Protein AF-A0A7C4UCP0-F1 (afdb_monomer_lite)

Structure (mmCIF, N/CA/C/O backbone):
data_AF-A0A7C4UCP0-F1
#
_entry.id   AF-A0A7C4UCP0-F1
#
loop_
_atom_site.group_PDB
_atom_site.id
_atom_site.type_symbol
_atom_site.label_atom_id
_atom_site.label_alt_id
_atom_site.label_comp_id
_atom_site.label_asym_id
_atom_site.label_entity_id
_atom_site.label_seq_id
_atom_site.pdbx_PDB_ins_code
_atom_site.Cartn_x
_atom_site.Cartn_y
_atom_site.Cartn_z
_atom_site.occupancy
_atom_site.B_iso_or_equiv
_atom_site.auth_seq_id
_atom_site.auth_comp_id
_atom_site.auth_asym_id
_atom_site.auth_atom_id
_atom_site.pdbx_PDB_model_num
ATOM 1 N N . MET A 1 1 ? 14.252 19.695 -31.702 1.00 53.78 1 MET A N 1
ATOM 2 C CA . MET A 1 1 ? 15.300 18.915 -31.004 1.00 53.78 1 MET A CA 1
ATOM 3 C C . MET A 1 1 ? 14.775 17.703 -30.225 1.00 53.78 1 MET A C 1
ATOM 5 O O . MET A 1 1 ? 15.557 16.792 -30.035 1.00 53.78 1 MET A O 1
ATOM 9 N N . ALA A 1 2 ? 13.492 17.611 -29.837 1.00 56.41 2 ALA A N 1
ATOM 10 C CA . ALA A 1 2 ? 12.963 16.417 -29.149 1.00 56.41 2 ALA A CA 1
ATOM 11 C C . ALA A 1 2 ? 12.898 15.141 -30.020 1.00 56.41 2 ALA A C 1
ATOM 13 O O . ALA A 1 2 ? 13.00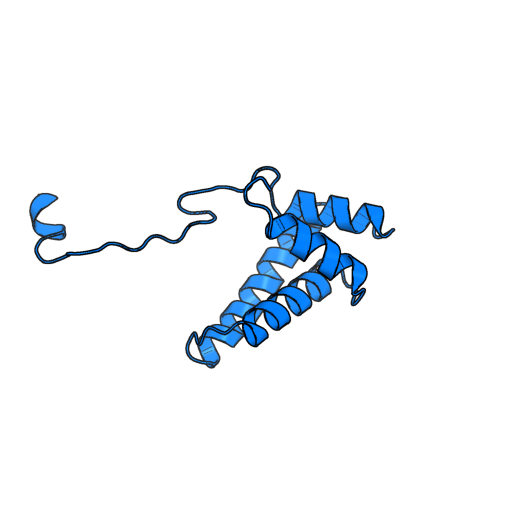2 14.041 -29.493 1.00 56.41 2 ALA A O 1
ATOM 14 N N . ALA A 1 3 ? 12.769 15.283 -31.345 1.00 55.28 3 ALA A N 1
ATOM 15 C CA . ALA A 1 3 ? 12.597 14.150 -32.259 1.00 55.28 3 ALA A CA 1
ATOM 16 C C . ALA A 1 3 ? 13.774 13.151 -32.255 1.00 55.28 3 ALA A C 1
ATOM 18 O O . ALA A 1 3 ? 13.539 11.966 -32.413 1.00 55.28 3 ALA A O 1
ATOM 19 N N . GLN A 1 4 ? 15.008 13.602 -32.001 1.00 63.50 4 GLN A N 1
ATOM 20 C CA . GLN A 1 4 ? 16.194 12.730 -31.972 1.00 63.50 4 GLN A CA 1
ATOM 21 C C . GLN A 1 4 ? 16.321 11.888 -30.692 1.00 63.50 4 GLN A C 1
ATOM 23 O O . GLN A 1 4 ? 17.105 10.948 -30.664 1.00 63.50 4 GLN A O 1
ATOM 28 N N . LEU A 1 5 ? 15.594 12.217 -29.616 1.00 73.44 5 LEU A N 1
ATOM 29 C CA . LEU A 1 5 ? 15.771 11.556 -28.315 1.00 73.44 5 LEU A CA 1
ATOM 30 C C . LEU A 1 5 ? 15.082 10.184 -28.235 1.00 73.44 5 LEU A C 1
ATOM 32 O O . LEU A 1 5 ? 15.386 9.395 -27.347 1.00 73.44 5 LEU A O 1
ATOM 36 N N . LEU A 1 6 ? 14.132 9.929 -29.136 1.00 82.62 6 LEU A N 1
ATOM 37 C CA . LEU A 1 6 ? 13.312 8.717 -29.159 1.00 82.62 6 LEU A CA 1
ATOM 38 C C . LEU A 1 6 ? 13.665 7.791 -30.334 1.00 82.62 6 LEU A C 1
ATOM 40 O O . LEU A 1 6 ? 13.055 6.732 -30.473 1.00 82.62 6 LEU A O 1
ATOM 44 N N . ASP A 1 7 ? 14.647 8.166 -31.162 1.00 89.81 7 ASP A N 1
ATOM 45 C CA . ASP A 1 7 ? 15.098 7.343 -32.283 1.00 89.81 7 ASP A CA 1
ATOM 46 C C . ASP A 1 7 ? 15.583 5.975 -31.770 1.00 89.81 7 ASP A C 1
ATOM 48 O O . ASP A 1 7 ? 16.467 5.878 -30.920 1.00 89.81 7 ASP A O 1
ATOM 52 N N . GLY A 1 8 ? 14.980 4.900 -32.282 1.00 90.50 8 GLY A N 1
ATOM 53 C CA . GLY A 1 8 ? 15.296 3.520 -31.896 1.00 90.50 8 GLY A CA 1
ATOM 54 C C . GLY A 1 8 ? 14.562 2.991 -30.656 1.00 90.50 8 GLY A C 1
ATOM 55 O O . GLY A 1 8 ? 14.652 1.795 -30.378 1.00 90.50 8 GLY A O 1
ATOM 56 N N . ILE A 1 9 ? 13.792 3.820 -29.941 1.00 92.31 9 ILE A N 1
ATOM 57 C CA . ILE A 1 9 ? 12.911 3.352 -28.862 1.00 92.31 9 ILE A CA 1
ATOM 58 C C . ILE A 1 9 ? 11.615 2.813 -29.474 1.00 92.31 9 ILE A C 1
ATOM 60 O O . ILE A 1 9 ? 10.855 3.548 -30.097 1.00 92.31 9 ILE A O 1
ATOM 64 N N . VAL A 1 10 ? 11.342 1.522 -29.270 1.00 93.56 10 VAL A N 1
ATOM 65 C CA . VAL A 1 10 ? 10.138 0.848 -29.800 1.00 93.56 10 VAL A CA 1
ATOM 66 C C . VAL A 1 10 ? 9.038 0.643 -28.757 1.00 93.56 10 VAL A C 1
ATOM 68 O O . VAL A 1 10 ? 7.909 0.316 -29.114 1.00 93.56 10 VAL A O 1
ATOM 71 N N . ALA A 1 11 ? 9.354 0.826 -27.473 1.00 94.44 11 ALA A N 1
ATOM 72 C CA . ALA A 1 11 ? 8.404 0.701 -26.376 1.00 94.44 11 ALA A CA 1
ATOM 73 C C . ALA A 1 11 ? 8.820 1.570 -25.185 1.00 94.44 11 ALA A C 1
ATOM 75 O O . ALA A 1 11 ? 10.007 1.730 -24.901 1.00 94.44 11 ALA A O 1
ATOM 76 N N . VAL A 1 12 ? 7.821 2.082 -24.467 1.00 92.19 12 VAL A N 1
ATOM 77 C CA . VAL A 1 12 ? 7.979 2.757 -23.176 1.00 92.19 12 VAL A CA 1
ATOM 78 C C . VAL A 1 12 ? 7.028 2.081 -22.200 1.00 92.19 12 VAL A C 1
ATOM 80 O O . VAL A 1 12 ? 5.837 1.960 -22.482 1.00 92.19 12 VAL A O 1
ATOM 83 N N . VAL A 1 13 ? 7.560 1.620 -21.072 1.00 93.56 13 VAL A N 1
ATOM 84 C CA . VAL A 1 13 ? 6.770 1.024 -19.992 1.00 93.56 13 VAL A CA 1
ATOM 85 C C . VAL A 1 13 ? 6.645 2.061 -18.891 1.00 93.56 13 VAL A C 1
ATOM 87 O O . VAL A 1 13 ? 7.646 2.631 -18.457 1.00 93.56 13 VAL A O 1
ATOM 90 N N . PHE A 1 14 ? 5.414 2.311 -18.463 1.00 94.56 14 PHE A N 1
ATOM 91 C CA . PHE A 1 14 ? 5.121 3.203 -17.355 1.00 94.56 14 PHE A CA 1
ATOM 92 C C . PHE A 1 14 ? 4.734 2.373 -16.144 1.00 94.56 14 PHE A C 1
ATOM 94 O O . PHE A 1 14 ? 3.983 1.403 -16.260 1.00 94.56 14 PHE A O 1
ATOM 101 N N . ASP A 1 15 ? 5.213 2.800 -14.984 1.00 93.31 15 ASP A N 1
ATOM 102 C CA . ASP A 1 15 ? 4.541 2.451 -13.746 1.00 93.31 15 ASP A CA 1
ATOM 103 C C . ASP A 1 15 ? 3.099 3.000 -13.764 1.00 93.31 15 ASP A C 1
ATOM 105 O O . ASP A 1 15 ? 2.801 3.991 -14.438 1.00 93.31 15 ASP A O 1
ATOM 109 N N . ALA A 1 16 ? 2.188 2.334 -13.057 1.00 92.38 16 ALA A N 1
ATOM 110 C CA . ALA A 1 16 ? 0.780 2.710 -13.039 1.00 92.38 16 ALA A CA 1
ATOM 111 C C . ALA A 1 16 ? 0.458 3.644 -11.865 1.00 92.38 16 ALA A C 1
ATOM 113 O O . ALA A 1 16 ? 0.055 4.790 -12.076 1.00 92.38 16 ALA A O 1
ATOM 114 N N . VAL A 1 17 ? 0.603 3.168 -10.628 1.00 90.88 17 VAL A N 1
ATOM 115 C CA . VAL A 1 17 ? 0.073 3.839 -9.432 1.00 90.88 17 VAL A CA 1
ATOM 116 C C . VAL A 1 17 ? 1.010 4.945 -8.956 1.00 90.88 17 VAL A C 1
ATOM 118 O O . VAL A 1 17 ? 2.151 4.704 -8.598 1.00 90.88 17 VAL A O 1
ATOM 121 N N . GLY A 1 18 ? 0.506 6.176 -8.891 1.00 88.88 18 GLY A N 1
ATOM 122 C CA . GLY A 1 18 ? 1.297 7.368 -8.575 1.00 88.88 18 GLY A CA 1
ATOM 123 C C . GLY A 1 18 ? 2.000 7.978 -9.792 1.00 88.88 18 GLY A C 1
ATOM 124 O O . GLY A 1 18 ? 2.463 9.114 -9.702 1.00 88.88 18 GLY A O 1
ATOM 125 N N . THR A 1 19 ? 2.007 7.271 -10.926 1.00 94.75 19 THR A N 1
ATOM 126 C CA . THR A 1 19 ? 2.547 7.745 -12.208 1.00 94.75 19 THR A CA 1
ATOM 127 C C . THR A 1 19 ? 1.425 8.111 -13.184 1.00 94.75 19 THR A C 1
ATOM 129 O O . THR A 1 19 ? 1.331 9.257 -13.619 1.00 94.75 19 THR A O 1
ATOM 132 N N . LEU A 1 20 ? 0.552 7.153 -13.511 1.00 95.94 20 LEU A N 1
ATOM 133 C CA . LEU A 1 20 ? -0.567 7.321 -14.446 1.00 95.94 20 LEU A CA 1
ATOM 134 C C . LEU A 1 20 ? -1.926 7.404 -13.745 1.00 95.94 20 LEU A C 1
ATOM 136 O O . LEU A 1 20 ? -2.817 8.110 -14.215 1.00 95.94 20 LEU A O 1
ATOM 140 N N . ILE A 1 21 ? -2.095 6.678 -12.639 1.00 91.62 21 ILE A N 1
ATOM 141 C CA . ILE A 1 21 ? -3.354 6.592 -11.894 1.00 91.62 21 ILE A CA 1
ATOM 142 C C . ILE A 1 21 ? -3.130 6.870 -10.410 1.00 91.62 21 ILE A C 1
ATOM 144 O O . ILE A 1 21 ? -2.086 6.544 -9.851 1.00 91.62 21 ILE A O 1
ATOM 148 N N . VAL A 1 22 ? -4.127 7.464 -9.757 1.00 91.19 22 VAL A N 1
ATOM 149 C CA . VAL A 1 22 ? -4.128 7.710 -8.311 1.00 91.19 22 VAL A CA 1
ATOM 150 C C . VAL A 1 22 ? -5.364 7.030 -7.724 1.00 91.19 22 VAL A C 1
ATOM 152 O O . VAL A 1 22 ? -6.462 7.300 -8.214 1.00 91.19 22 VAL A O 1
ATOM 155 N N . PRO A 1 23 ? -5.218 6.159 -6.708 1.00 90.75 23 PRO A N 1
ATOM 156 C CA . PRO A 1 23 ? -6.361 5.499 -6.091 1.00 90.75 23 PRO A CA 1
ATOM 157 C C . PRO A 1 23 ? -7.274 6.531 -5.424 1.00 90.75 23 PRO A C 1
ATOM 159 O O . PRO A 1 23 ? -6.799 7.485 -4.797 1.00 90.75 23 PRO A O 1
ATOM 162 N N . ASN A 1 24 ? -8.584 6.335 -5.559 1.00 92.50 24 ASN A N 1
ATOM 163 C CA . ASN A 1 24 ? -9.593 7.161 -4.913 1.00 92.50 24 ASN A CA 1
ATOM 164 C C . ASN A 1 24 ? -10.682 6.265 -4.299 1.00 92.50 24 ASN A C 1
ATOM 166 O O . ASN A 1 24 ? -11.541 5.791 -5.041 1.00 92.50 24 ASN A O 1
ATOM 170 N N . PRO A 1 25 ? -10.706 6.100 -2.967 1.00 95.00 25 PRO A N 1
ATOM 171 C CA . PRO A 1 25 ? -9.915 6.829 -1.970 1.00 95.00 25 PRO A CA 1
ATOM 172 C C . PRO A 1 25 ? -8.420 6.459 -1.956 1.00 95.00 25 PRO A C 1
ATOM 174 O O . PRO A 1 25 ? -8.004 5.400 -2.414 1.00 95.00 25 PRO A O 1
ATOM 177 N N . LEU A 1 26 ? -7.586 7.342 -1.393 1.00 96.31 26 LEU A N 1
ATOM 178 C CA . LEU A 1 26 ? -6.156 7.067 -1.215 1.00 96.31 26 LEU A CA 1
ATOM 179 C C . LEU A 1 26 ? -5.957 5.844 -0.303 1.00 96.31 26 LEU A C 1
ATOM 181 O O . LEU A 1 26 ? -6.631 5.722 0.718 1.00 96.31 26 LEU A O 1
ATOM 185 N N . ALA A 1 27 ? -4.972 4.993 -0.603 1.00 96.38 27 ALA A N 1
ATOM 186 C CA . ALA A 1 27 ? -4.778 3.714 0.096 1.00 96.38 27 ALA A CA 1
ATOM 187 C C . ALA A 1 27 ? -4.706 3.837 1.632 1.00 96.38 27 ALA A C 1
ATOM 189 O O . ALA A 1 27 ? -5.313 3.055 2.352 1.00 96.38 27 ALA A O 1
ATOM 190 N N . HIS A 1 28 ? -4.029 4.860 2.159 1.00 97.81 28 HIS A N 1
ATOM 191 C CA . HIS A 1 28 ? -3.933 5.074 3.608 1.00 97.81 28 HIS A CA 1
ATOM 192 C C . HIS A 1 28 ? -5.276 5.423 4.279 1.00 97.81 28 HIS A C 1
ATOM 194 O O . HIS A 1 28 ? -5.439 5.175 5.472 1.00 97.81 28 HIS A O 1
ATOM 200 N N . LEU A 1 29 ? -6.242 5.972 3.533 1.00 98.44 29 LEU A N 1
ATOM 201 C CA . LEU A 1 29 ? -7.606 6.186 4.022 1.00 98.44 29 LEU A CA 1
ATOM 202 C C . LEU A 1 29 ? -8.360 4.857 4.098 1.00 98.44 29 LEU A C 1
ATOM 204 O O . LEU A 1 29 ? -8.990 4.588 5.114 1.00 98.44 29 LEU A O 1
ATOM 208 N N . VAL A 1 30 ? -8.224 4.002 3.077 1.00 98.25 30 VAL A N 1
ATOM 209 C CA . VAL A 1 30 ? -8.797 2.642 3.065 1.00 98.25 30 VAL A CA 1
ATOM 210 C C . VAL A 1 30 ? -8.261 1.814 4.229 1.00 98.25 30 VAL A C 1
ATOM 212 O O . VAL A 1 30 ? -9.026 1.175 4.942 1.00 98.25 30 VAL A O 1
ATOM 215 N N . TYR A 1 31 ? -6.948 1.862 4.460 1.00 98.56 31 TYR A N 1
ATOM 216 C CA . TYR A 1 31 ? -6.307 1.161 5.570 1.00 98.56 31 TYR A CA 1
ATOM 217 C C . TYR A 1 31 ? -6.807 1.657 6.930 1.00 98.56 31 TYR A C 1
ATOM 219 O O . TYR A 1 31 ? -7.101 0.833 7.787 1.00 98.56 31 TYR A O 1
ATOM 227 N N . ALA A 1 32 ? -6.915 2.975 7.142 1.00 98.62 32 ALA A N 1
ATOM 228 C CA . ALA A 1 32 ? -7.436 3.526 8.396 1.00 98.62 32 ALA A CA 1
ATOM 229 C C . ALA A 1 32 ? -8.902 3.129 8.638 1.00 98.62 32 ALA A C 1
ATOM 231 O O . ALA A 1 32 ? -9.274 2.780 9.756 1.00 98.62 32 ALA A O 1
ATOM 232 N N . ASP A 1 33 ? -9.722 3.156 7.589 1.00 98.56 33 ASP A N 1
ATOM 233 C CA . ASP A 1 33 ? -11.136 2.781 7.642 1.00 98.56 33 ASP A CA 1
ATOM 234 C C . ASP A 1 33 ? -11.324 1.272 7.901 1.00 98.56 33 ASP A C 1
ATOM 236 O O . ASP A 1 33 ? -12.109 0.872 8.761 1.00 98.56 33 ASP A O 1
ATOM 240 N N . CYS A 1 34 ? -10.525 0.426 7.241 1.00 98.50 34 CYS A N 1
ATOM 241 C CA . CYS A 1 34 ? -10.450 -1.008 7.527 1.00 98.50 34 CYS A CA 1
ATOM 242 C C . CYS A 1 34 ? -9.994 -1.267 8.966 1.00 98.50 34 CYS A C 1
ATOM 244 O O . CYS A 1 34 ? -10.651 -1.995 9.701 1.00 98.50 34 CYS A O 1
ATOM 246 N N . ALA A 1 35 ? -8.907 -0.636 9.410 1.00 98.31 35 ALA A N 1
ATOM 247 C CA . ALA A 1 35 ? -8.392 -0.788 10.767 1.00 98.31 35 ALA A CA 1
ATOM 248 C C . ALA A 1 35 ? -9.459 -0.447 11.819 1.00 98.31 35 ALA A C 1
ATOM 250 O O . ALA A 1 35 ? -9.647 -1.201 12.775 1.00 98.31 35 ALA A O 1
ATOM 251 N N . LEU A 1 36 ? -10.220 0.629 11.595 1.00 98.44 36 LEU A N 1
ATOM 252 C CA . LEU A 1 36 ? -11.297 1.050 12.484 1.00 98.44 36 LEU A CA 1
ATOM 253 C C . LEU A 1 36 ? -12.410 -0.004 12.595 1.00 98.44 36 LEU A C 1
ATOM 255 O O . LEU A 1 36 ? -12.871 -0.269 13.706 1.00 98.44 36 LEU A O 1
ATOM 259 N N . ARG A 1 37 ? -12.810 -0.644 11.484 1.00 98.25 37 ARG A N 1
ATOM 260 C CA . ARG A 1 37 ? -13.791 -1.751 11.498 1.00 98.25 37 ARG A CA 1
ATOM 261 C C . ARG A 1 37 ? -13.328 -2.955 12.317 1.00 98.25 37 ARG A C 1
ATOM 263 O O . ARG A 1 37 ? -14.164 -3.649 12.888 1.00 98.25 37 ARG A O 1
ATOM 270 N N . HIS A 1 38 ? -12.017 -3.157 12.422 1.00 98.06 38 HIS A N 1
ATOM 271 C CA . HIS A 1 38 ? -11.391 -4.205 13.235 1.00 98.06 38 HIS A CA 1
ATOM 272 C C . HIS A 1 38 ? -10.972 -3.722 14.635 1.00 98.06 38 HIS A C 1
ATOM 274 O O . HIS A 1 38 ? -10.234 -4.400 15.345 1.00 98.06 38 HIS A O 1
ATOM 280 N N . GLY A 1 39 ? -11.443 -2.547 15.066 1.00 98.06 39 GLY A N 1
ATOM 281 C CA . GLY A 1 39 ? -11.206 -2.021 16.414 1.00 98.06 39 GLY A CA 1
ATOM 282 C C . GLY A 1 39 ? -9.836 -1.366 16.625 1.00 98.06 39 GLY A C 1
ATOM 283 O O . GLY A 1 39 ? -9.487 -1.039 17.759 1.00 98.06 39 GLY A O 1
ATOM 284 N N . ILE A 1 40 ? -9.065 -1.136 15.559 1.00 98.19 40 ILE A N 1
ATOM 285 C CA . ILE A 1 40 ? -7.769 -0.452 15.603 1.00 98.19 40 ILE A CA 1
ATOM 286 C C . ILE A 1 40 ? -7.967 1.020 15.234 1.00 98.19 40 ILE A C 1
ATOM 288 O O . ILE A 1 40 ? -8.201 1.370 14.078 1.00 98.19 40 ILE A O 1
ATOM 292 N N . LEU A 1 41 ? -7.825 1.909 16.218 1.00 98.06 41 LEU A N 1
ATOM 293 C CA . LEU A 1 41 ? -7.843 3.349 15.978 1.00 98.06 41 LEU A CA 1
ATOM 294 C C . LEU A 1 41 ? -6.445 3.836 15.579 1.00 98.06 41 LEU A C 1
ATOM 296 O O . LEU A 1 41 ? -5.559 3.946 16.424 1.00 98.06 41 LEU A O 1
ATOM 300 N N . ILE A 1 42 ? -6.263 4.163 14.299 1.00 98.25 42 ILE A N 1
ATOM 301 C CA . ILE A 1 42 ? -5.020 4.731 13.767 1.00 98.25 42 ILE A CA 1
ATOM 302 C C . ILE A 1 42 ? -5.319 5.934 12.854 1.00 98.25 42 ILE A C 1
ATOM 304 O O . ILE A 1 42 ? -6.152 5.831 11.951 1.00 98.25 42 ILE A O 1
ATOM 308 N N . PRO A 1 43 ? -4.671 7.098 13.056 1.00 98.38 43 PRO A N 1
ATOM 309 C CA . PRO A 1 43 ? -4.862 8.251 12.183 1.00 98.38 43 PRO A CA 1
ATOM 310 C C . PRO A 1 43 ? -4.385 7.975 10.745 1.00 98.38 43 PRO A C 1
ATOM 312 O O . PRO A 1 43 ? -3.291 7.434 10.564 1.00 98.38 43 PRO A O 1
ATOM 315 N N . PRO A 1 44 ? -5.096 8.438 9.699 1.00 98.44 44 PRO A N 1
ATOM 316 C CA . PRO A 1 44 ? -4.682 8.206 8.312 1.00 98.44 44 PRO A CA 1
ATOM 317 C C . PRO A 1 44 ? -3.278 8.720 7.959 1.00 98.44 44 PRO A C 1
ATOM 319 O O . PRO A 1 44 ? -2.571 8.110 7.160 1.00 98.44 44 PRO A O 1
ATOM 322 N N . ASN A 1 45 ? -2.834 9.823 8.572 1.00 98.38 45 ASN A N 1
ATOM 323 C CA . ASN A 1 45 ? -1.474 10.335 8.373 1.00 98.38 45 ASN A CA 1
ATOM 324 C C . ASN A 1 45 ? -0.407 9.376 8.915 1.00 98.38 45 ASN A C 1
ATOM 326 O O . ASN A 1 45 ? 0.657 9.239 8.312 1.00 98.38 45 ASN A O 1
ATOM 330 N N . GLU A 1 46 ? -0.698 8.697 10.022 1.00 98.69 46 GLU A N 1
ATOM 331 C CA . GLU A 1 46 ? 0.194 7.696 10.596 1.00 98.69 46 GLU A CA 1
ATOM 332 C C . GLU A 1 46 ? 0.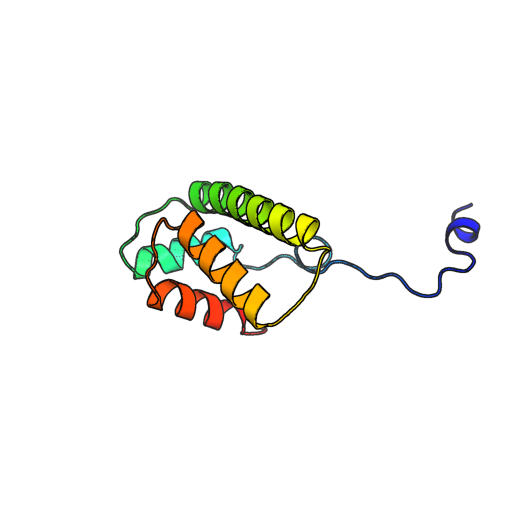221 6.434 9.730 1.00 98.69 46 GLU A C 1
ATOM 334 O O . GLU A 1 46 ? 1.300 5.939 9.406 1.00 98.69 46 GLU A O 1
ATOM 339 N N . VAL A 1 47 ? -0.944 5.987 9.243 1.00 98.69 47 VAL A N 1
ATOM 340 C CA . VAL A 1 47 ? -1.033 4.919 8.236 1.00 98.69 47 VAL A CA 1
ATOM 341 C C . VAL A 1 47 ? -0.173 5.254 7.021 1.00 98.69 47 VAL A C 1
ATOM 343 O O . VAL A 1 47 ? 0.628 4.429 6.594 1.00 98.69 47 VAL A O 1
ATOM 346 N N . ARG A 1 48 ? -0.274 6.478 6.486 1.00 98.38 48 ARG A N 1
ATOM 347 C CA . ARG A 1 48 ? 0.521 6.923 5.333 1.00 98.38 48 ARG A CA 1
ATOM 348 C C . ARG A 1 48 ? 2.023 6.826 5.601 1.00 98.38 48 ARG A C 1
ATOM 350 O O . ARG A 1 48 ? 2.757 6.322 4.756 1.00 98.38 48 ARG A O 1
ATOM 357 N N . GLN A 1 49 ? 2.485 7.323 6.748 1.00 98.56 49 GLN A N 1
ATOM 358 C CA . GLN A 1 49 ? 3.904 7.288 7.115 1.00 98.56 49 GLN A CA 1
ATOM 359 C C . GLN A 1 49 ? 4.418 5.853 7.248 1.00 98.56 49 GLN A C 1
ATOM 361 O O . GLN A 1 49 ? 5.448 5.512 6.665 1.00 98.56 49 GLN A O 1
ATOM 366 N N . ARG A 1 50 ? 3.676 4.998 7.959 1.00 98.62 50 ARG A N 1
ATOM 367 C CA . ARG A 1 50 ? 4.042 3.590 8.140 1.00 98.62 50 ARG A CA 1
ATOM 368 C C . ARG A 1 50 ? 3.993 2.815 6.828 1.00 98.62 50 ARG A C 1
ATOM 370 O O . ARG A 1 50 ? 4.858 1.981 6.600 1.00 98.62 50 ARG A O 1
ATOM 377 N N . PHE A 1 51 ? 3.032 3.116 5.954 1.00 98.31 51 PHE A N 1
ATOM 378 C CA . PHE A 1 51 ? 2.912 2.473 4.646 1.00 98.31 51 PHE A CA 1
ATOM 379 C C . PHE A 1 51 ? 4.137 2.760 3.784 1.00 98.31 51 PHE A C 1
ATOM 381 O O . PHE A 1 51 ? 4.721 1.831 3.240 1.00 98.31 51 PHE A O 1
ATOM 388 N N . ILE A 1 52 ? 4.572 4.024 3.711 1.00 97.81 52 ILE A N 1
ATOM 389 C CA . ILE A 1 52 ? 5.786 4.401 2.971 1.00 97.81 52 ILE A CA 1
ATOM 390 C C . ILE A 1 52 ? 7.000 3.637 3.511 1.00 97.81 52 ILE A C 1
ATOM 392 O O . ILE A 1 52 ? 7.738 3.043 2.731 1.00 97.81 52 ILE A O 1
ATOM 396 N N . ALA A 1 53 ? 7.182 3.603 4.834 1.00 98.44 53 ALA A N 1
ATOM 397 C CA . ALA A 1 53 ? 8.311 2.908 5.449 1.00 98.44 53 ALA A CA 1
ATOM 398 C C . ALA A 1 53 ? 8.275 1.386 5.211 1.00 98.44 53 ALA A C 1
ATOM 400 O O . ALA A 1 53 ? 9.296 0.790 4.873 1.00 98.44 53 ALA A O 1
ATOM 401 N N . ALA A 1 54 ? 7.106 0.755 5.356 1.00 98.44 54 ALA A N 1
ATOM 402 C CA . ALA A 1 54 ? 6.933 -0.678 5.128 1.00 98.44 54 ALA A CA 1
ATOM 403 C C . ALA A 1 54 ? 7.159 -1.053 3.657 1.00 98.44 54 ALA A C 1
ATOM 405 O O . ALA A 1 54 ? 7.853 -2.025 3.367 1.00 98.44 54 ALA A O 1
ATOM 406 N N . PHE A 1 55 ? 6.635 -0.249 2.729 1.00 97.25 55 PHE A N 1
ATOM 407 C CA . PHE A 1 55 ? 6.815 -0.462 1.296 1.00 97.25 55 PHE A CA 1
ATOM 408 C C . PHE A 1 55 ? 8.290 -0.346 0.894 1.00 97.25 55 PHE A C 1
ATOM 410 O O . PHE A 1 55 ? 8.811 -1.251 0.249 1.00 97.25 55 PHE A O 1
ATOM 417 N N . GLN A 1 56 ? 8.985 0.702 1.352 1.00 97.75 56 GLN A N 1
ATOM 418 C CA . GLN A 1 56 ? 10.426 0.879 1.125 1.00 97.75 56 GLN A CA 1
ATOM 419 C C . GLN A 1 56 ? 11.256 -0.275 1.706 1.00 97.75 56 GLN A C 1
ATOM 421 O O . GLN A 1 56 ? 12.243 -0.698 1.105 1.00 97.75 56 GLN A O 1
ATOM 426 N N . GLY A 1 57 ? 10.856 -0.796 2.871 1.00 97.88 57 GLY A N 1
ATOM 427 C CA . GLY A 1 57 ? 11.488 -1.963 3.482 1.00 97.88 57 GLY A CA 1
ATOM 428 C C . GLY A 1 57 ? 11.371 -3.215 2.612 1.00 97.88 57 GLY A C 1
ATOM 429 O O . GLY A 1 57 ? 12.364 -3.908 2.400 1.00 97.88 57 GLY A O 1
ATOM 430 N N . GLU A 1 58 ? 10.188 -3.488 2.060 1.00 97.50 58 GLU A N 1
ATOM 431 C CA . GLU A 1 58 ? 9.994 -4.630 1.162 1.00 97.50 58 GLU A CA 1
ATOM 432 C C . GLU A 1 58 ? 10.659 -4.424 -0.210 1.00 97.50 58 GLU A C 1
ATOM 434 O O . GLU A 1 58 ? 11.215 -5.378 -0.746 1.00 97.50 58 GLU A O 1
ATOM 439 N N . GLU A 1 59 ? 10.708 -3.198 -0.745 1.00 96.12 59 GLU A N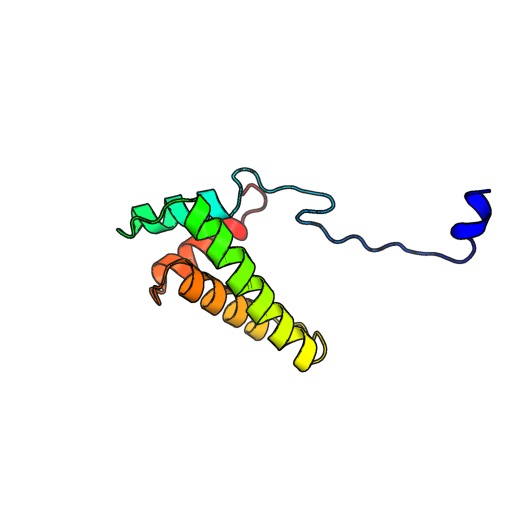 1
ATOM 440 C CA . GLU A 1 59 ? 11.470 -2.895 -1.971 1.00 96.12 59 GLU A CA 1
ATOM 441 C C . GLU A 1 59 ? 12.972 -3.158 -1.809 1.00 96.12 59 GLU A C 1
ATOM 443 O O . GLU A 1 59 ? 13.640 -3.591 -2.747 1.00 96.12 59 GLU A O 1
ATOM 448 N N . GLU A 1 60 ? 13.533 -2.904 -0.625 1.00 97.31 60 GLU A N 1
ATOM 449 C CA . GLU A 1 60 ? 14.926 -3.245 -0.328 1.00 97.31 60 GLU A CA 1
ATOM 450 C C . GLU A 1 60 ? 15.151 -4.764 -0.340 1.00 97.31 60 GLU A C 1
ATOM 452 O O . GLU A 1 60 ? 16.179 -5.230 -0.838 1.00 97.31 60 GLU A O 1
ATOM 457 N N . VAL A 1 61 ? 14.191 -5.541 0.172 1.00 95.50 61 VAL A N 1
ATOM 458 C CA . VAL A 1 61 ? 14.225 -7.010 0.099 1.00 95.50 61 VAL A CA 1
ATOM 459 C C . VAL A 1 61 ? 14.164 -7.464 -1.359 1.00 95.50 61 VAL A C 1
ATOM 461 O O . VAL A 1 61 ? 15.022 -8.232 -1.792 1.00 95.50 61 VAL A O 1
ATOM 464 N N . ASP A 1 62 ? 13.217 -6.937 -2.136 1.00 95.00 62 ASP A N 1
ATOM 465 C CA . ASP A 1 62 ? 13.043 -7.297 -3.547 1.00 95.00 62 ASP A CA 1
ATOM 466 C C . ASP A 1 62 ? 14.288 -6.950 -4.371 1.00 95.00 62 ASP A C 1
ATOM 468 O O . ASP A 1 62 ? 14.741 -7.753 -5.190 1.00 95.00 62 ASP A O 1
ATOM 472 N N . ARG A 1 63 ? 14.919 -5.802 -4.099 1.00 96.38 63 ARG A N 1
ATOM 473 C CA . ARG A 1 63 ? 16.178 -5.404 -4.739 1.00 96.38 63 ARG A CA 1
ATOM 474 C C . ARG A 1 63 ? 17.303 -6.400 -4.473 1.00 96.38 63 ARG A C 1
ATOM 476 O O . ARG A 1 63 ? 18.031 -6.748 -5.402 1.00 96.38 63 ARG A O 1
ATOM 483 N N . ARG A 1 64 ? 17.463 -6.859 -3.227 1.00 96.19 64 ARG A N 1
ATOM 484 C CA . ARG A 1 64 ? 18.501 -7.841 -2.851 1.00 96.19 64 ARG A CA 1
ATOM 485 C C . ARG A 1 64 ? 18.270 -9.202 -3.498 1.00 96.19 64 ARG A C 1
ATOM 487 O O . ARG A 1 64 ? 19.234 -9.867 -3.863 1.00 96.19 64 ARG A O 1
ATOM 494 N N . GLU A 1 65 ? 17.009 -9.568 -3.700 1.00 94.19 65 GLU A N 1
ATOM 495 C CA . GLU A 1 65 ? 16.598 -10.802 -4.378 1.00 94.19 65 GLU A CA 1
ATOM 496 C C . GLU A 1 65 ? 16.574 -10.684 -5.915 1.00 94.19 65 GLU A C 1
ATOM 498 O O . GLU A 1 65 ? 16.212 -11.635 -6.615 1.00 94.19 65 GLU A O 1
ATOM 503 N N . GLY A 1 66 ? 16.995 -9.537 -6.462 1.00 96.00 66 GLY A N 1
ATOM 504 C CA . GLY A 1 66 ? 17.122 -9.309 -7.901 1.00 96.00 66 GLY A CA 1
ATOM 505 C C . GLY A 1 66 ? 15.798 -9.025 -8.609 1.00 96.00 66 GLY A C 1
ATOM 506 O O . GLY A 1 66 ? 15.650 -9.396 -9.771 1.00 96.00 66 GLY A O 1
ATOM 507 N N . TRP A 1 67 ? 14.842 -8.394 -7.921 1.00 92.44 67 TRP A N 1
ATOM 508 C CA . TRP A 1 67 ? 13.525 -8.012 -8.449 1.00 92.44 67 TRP A CA 1
ATOM 509 C C . TRP A 1 67 ? 12.712 -9.189 -9.000 1.00 92.44 67 TRP A C 1
ATOM 511 O O . TRP A 1 67 ? 11.915 -9.035 -9.925 1.00 92.44 67 TRP A O 1
ATOM 521 N N . ARG A 1 68 ? 12.924 -10.389 -8.451 1.00 91.12 68 ARG A N 1
ATOM 522 C CA . ARG A 1 68 ? 12.140 -11.567 -8.824 1.00 91.12 68 ARG A CA 1
ATOM 523 C 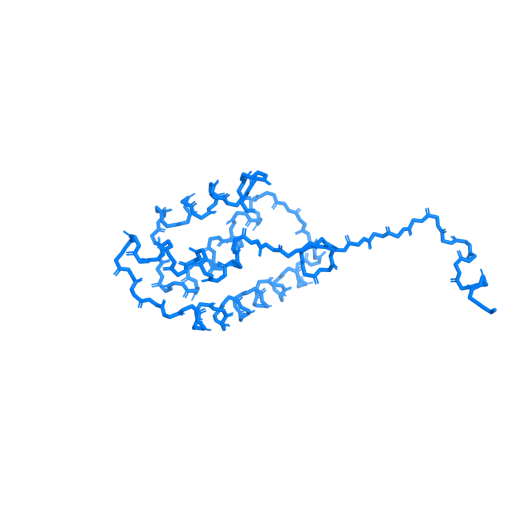C . ARG A 1 68 ? 10.699 -11.386 -8.368 1.00 91.12 68 ARG A C 1
ATOM 525 O O . ARG A 1 68 ? 10.439 -11.219 -7.180 1.00 91.12 68 ARG A O 1
ATOM 532 N N . THR A 1 69 ? 9.775 -11.472 -9.313 1.00 85.69 69 THR A N 1
ATOM 533 C CA . THR A 1 69 ? 8.339 -11.441 -9.047 1.00 85.69 69 THR A CA 1
ATOM 534 C C . THR A 1 69 ? 7.787 -12.863 -8.949 1.00 85.69 69 THR A C 1
ATOM 536 O O . THR A 1 69 ? 8.276 -13.789 -9.600 1.00 85.69 69 THR A O 1
ATOM 539 N N . GLY A 1 70 ? 6.774 -13.052 -8.107 1.00 93.88 70 GLY A N 1
ATOM 540 C CA . GLY A 1 70 ? 6.097 -14.333 -7.922 1.00 93.88 70 GLY A CA 1
ATOM 541 C C . GLY A 1 70 ? 4.892 -14.175 -7.006 1.00 93.88 70 GLY A C 1
ATOM 542 O O . GLY A 1 70 ? 4.928 -13.361 -6.087 1.00 93.88 70 GLY A O 1
ATOM 543 N N . GLU A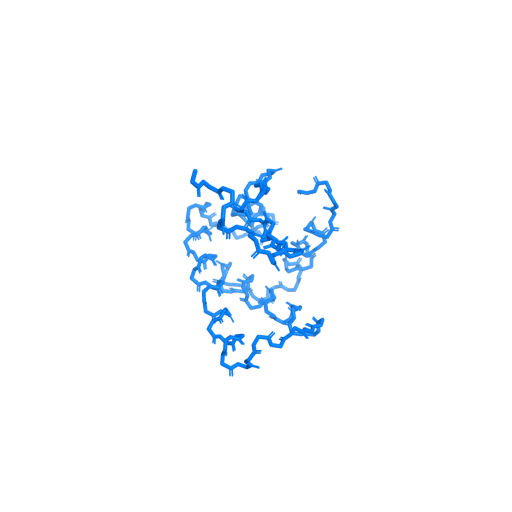 1 71 ? 3.834 -14.943 -7.250 1.00 93.56 71 GLU A N 1
ATOM 544 C CA . GLU A 1 71 ? 2.565 -14.814 -6.519 1.00 93.56 71 GLU A CA 1
ATOM 545 C C . GLU A 1 71 ? 2.748 -15.009 -5.006 1.00 93.56 71 GLU A C 1
ATOM 547 O O . GLU A 1 71 ? 2.385 -14.133 -4.223 1.00 93.56 71 GLU A O 1
ATOM 552 N N . ASP A 1 72 ? 3.444 -16.075 -4.597 1.00 94.31 72 ASP A N 1
ATOM 553 C CA . ASP A 1 72 ? 3.757 -16.334 -3.185 1.00 94.31 72 ASP A CA 1
ATOM 554 C C . ASP A 1 72 ? 4.532 -15.175 -2.537 1.00 94.31 72 ASP A C 1
ATOM 556 O O . ASP A 1 72 ? 4.303 -14.818 -1.376 1.00 94.31 72 ASP A O 1
ATOM 560 N N . ARG A 1 73 ? 5.449 -14.557 -3.297 1.00 94.31 73 ARG A N 1
ATOM 561 C CA . ARG A 1 73 ? 6.239 -13.414 -2.831 1.00 94.31 73 ARG A CA 1
ATOM 562 C C . ARG A 1 73 ? 5.367 -12.175 -2.670 1.00 94.31 73 ARG A C 1
ATOM 564 O O . ARG A 1 73 ? 5.488 -11.515 -1.639 1.00 94.31 73 ARG A O 1
ATOM 571 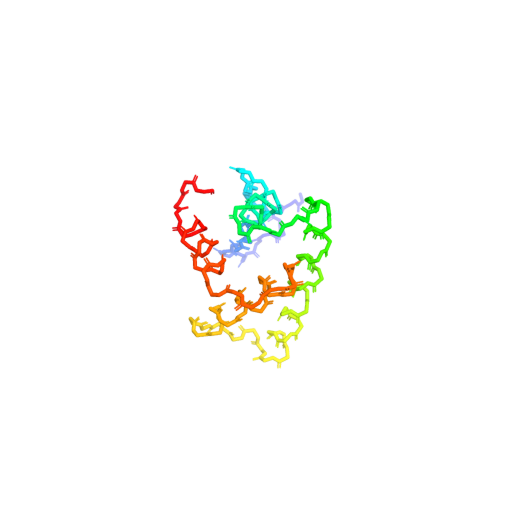N N . GLU A 1 74 ? 4.503 -11.879 -3.638 1.00 94.81 74 GLU A N 1
ATOM 572 C CA . GLU A 1 74 ? 3.573 -10.744 -3.595 1.00 94.81 74 GLU A CA 1
ATOM 573 C C . GLU A 1 74 ? 2.622 -10.864 -2.405 1.00 94.81 74 GLU A C 1
ATOM 575 O O . GLU A 1 74 ? 2.512 -9.946 -1.591 1.00 94.81 74 GLU A O 1
ATOM 580 N N . THR A 1 75 ? 1.994 -12.025 -2.223 1.00 96.31 75 THR A N 1
ATOM 581 C CA . THR A 1 75 ? 1.106 -12.255 -1.081 1.00 96.31 75 THR A CA 1
ATOM 582 C C . THR A 1 75 ? 1.851 -12.109 0.250 1.00 96.31 75 THR A C 1
ATOM 584 O O . THR A 1 75 ? 1.347 -11.455 1.166 1.00 96.31 75 THR A O 1
ATOM 587 N N . LEU A 1 76 ? 3.065 -12.660 0.377 1.00 95.88 76 LEU A N 1
ATOM 588 C CA . LEU A 1 76 ? 3.876 -12.510 1.592 1.00 95.88 76 LEU A CA 1
ATOM 589 C C . LEU A 1 76 ? 4.278 -11.049 1.849 1.00 95.88 76 LEU A C 1
ATOM 591 O O . LEU A 1 76 ? 4.210 -10.582 2.988 1.00 95.88 76 LEU A O 1
ATOM 595 N N . ARG A 1 77 ? 4.684 -10.330 0.797 1.00 97.06 77 ARG A N 1
ATOM 596 C CA . ARG A 1 77 ? 5.051 -8.908 0.827 1.00 97.06 77 ARG A CA 1
ATOM 597 C C . ARG A 1 77 ? 3.903 -8.067 1.372 1.00 97.06 77 ARG A C 1
ATOM 599 O O . ARG A 1 77 ? 4.080 -7.334 2.344 1.00 97.06 77 ARG A O 1
ATOM 606 N N . TRP A 1 78 ? 2.707 -8.232 0.815 1.00 97.75 78 TRP A N 1
ATOM 607 C CA . TRP A 1 78 ? 1.536 -7.471 1.243 1.00 97.75 78 TRP A CA 1
ATOM 608 C C . TRP A 1 78 ? 1.081 -7.816 2.664 1.00 97.75 78 TRP A C 1
ATOM 610 O O . TRP A 1 78 ? 0.749 -6.901 3.418 1.00 97.75 78 TRP A O 1
ATOM 620 N N . ARG A 1 79 ? 1.156 -9.088 3.091 1.00 98.06 79 ARG A N 1
ATOM 621 C CA . ARG A 1 79 ? 0.891 -9.466 4.497 1.00 98.06 79 ARG A CA 1
ATOM 622 C C . ARG A 1 79 ? 1.821 -8.740 5.465 1.00 98.06 79 ARG A C 1
ATOM 624 O O . ARG A 1 79 ? 1.363 -8.218 6.481 1.00 98.06 79 ARG A O 1
ATOM 631 N N . ARG A 1 80 ? 3.118 -8.666 5.146 1.00 98.06 80 ARG A N 1
ATOM 632 C CA . ARG A 1 80 ? 4.106 -7.944 5.966 1.00 98.06 80 ARG A CA 1
ATOM 633 C C . ARG A 1 80 ? 3.824 -6.450 6.012 1.00 98.06 80 ARG A C 1
ATOM 635 O O . ARG A 1 80 ? 3.848 -5.875 7.096 1.00 98.06 80 ARG A O 1
ATOM 642 N N . ILE A 1 81 ? 3.495 -5.841 4.873 1.00 98.56 81 ILE A N 1
ATOM 643 C CA . ILE A 1 81 ? 3.141 -4.417 4.813 1.00 98.56 81 ILE A CA 1
ATOM 644 C C . ILE A 1 81 ? 1.925 -4.129 5.698 1.00 98.56 81 ILE A C 1
ATOM 646 O O . ILE A 1 81 ? 1.997 -3.243 6.545 1.00 98.56 81 ILE A O 1
ATOM 650 N N . VAL A 1 82 ? 0.833 -4.889 5.563 1.00 98.56 82 VAL A N 1
ATOM 651 C CA . VAL A 1 82 ? -0.366 -4.721 6.407 1.00 98.56 82 VAL A CA 1
ATOM 652 C C . VAL A 1 82 ? -0.016 -4.850 7.889 1.00 98.56 82 VAL A C 1
ATOM 654 O O . VAL A 1 82 ? -0.384 -3.978 8.680 1.00 98.56 82 VAL A O 1
ATOM 657 N N . SER A 1 83 ? 0.769 -5.870 8.243 1.00 98.38 83 SER A N 1
ATOM 658 C CA . SER A 1 83 ? 1.211 -6.096 9.619 1.00 98.38 83 SER A CA 1
ATOM 659 C C . SER A 1 83 ? 2.019 -4.935 10.188 1.00 98.38 83 SER A C 1
ATOM 661 O O . SER A 1 83 ? 1.707 -4.436 11.270 1.00 98.38 83 SER A O 1
ATOM 663 N N . MET A 1 84 ? 3.000 -4.429 9.441 1.00 98.38 84 MET A N 1
ATOM 664 C CA . MET A 1 84 ? 3.828 -3.298 9.863 1.00 98.38 84 MET A CA 1
ATOM 665 C C . MET A 1 84 ? 3.028 -1.997 9.980 1.00 98.38 84 MET A C 1
ATOM 667 O O . MET A 1 84 ? 3.250 -1.209 10.899 1.00 98.38 84 MET A O 1
ATOM 671 N N . VAL A 1 85 ? 2.092 -1.760 9.059 1.00 98.69 85 VAL A N 1
ATOM 672 C CA . VAL A 1 85 ? 1.285 -0.535 9.040 1.00 98.69 85 VAL A CA 1
ATOM 673 C C . VAL A 1 85 ? 0.327 -0.494 10.225 1.00 98.69 85 VAL A C 1
ATOM 675 O O . VAL A 1 85 ? 0.274 0.504 10.949 1.00 98.69 85 VAL A O 1
ATOM 678 N N . LEU A 1 86 ? -0.400 -1.585 10.453 1.00 98.25 86 LEU A N 1
ATOM 679 C CA . LEU A 1 86 ? -1.466 -1.644 11.453 1.00 98.25 86 LEU A CA 1
ATOM 680 C C . LEU A 1 86 ? -1.002 -2.194 12.804 1.00 98.25 86 LEU A C 1
ATOM 682 O O . LEU A 1 86 ? -1.766 -2.162 13.764 1.00 98.25 86 LEU A O 1
ATOM 686 N N . ASN A 1 87 ? 0.253 -2.646 12.896 1.00 97.50 87 ASN A N 1
ATOM 687 C CA . ASN A 1 87 ? 0.805 -3.340 14.059 1.00 97.50 87 ASN A CA 1
ATOM 688 C C . ASN A 1 87 ? -0.090 -4.517 14.500 1.00 97.50 87 ASN A C 1
ATOM 690 O O . ASN A 1 87 ? -0.372 -4.696 15.685 1.00 97.50 87 ASN A O 1
ATOM 694 N N . SER A 1 88 ? -0.579 -5.284 13.523 1.00 96.50 88 SER A N 1
ATOM 695 C CA . SER A 1 88 ? -1.508 -6.395 13.724 1.00 96.50 88 SER A CA 1
ATOM 696 C C . SER A 1 88 ? -1.229 -7.521 12.736 1.00 96.50 88 SER A C 1
ATOM 698 O O . SER A 1 88 ? -1.099 -7.285 11.543 1.00 96.50 88 SER A O 1
ATOM 700 N N . ASN A 1 89 ? -1.184 -8.760 13.224 1.00 95.25 89 ASN A N 1
ATOM 701 C CA . ASN A 1 89 ? -1.082 -9.958 12.384 1.00 95.25 89 ASN A CA 1
ATOM 702 C C . ASN A 1 89 ? -2.452 -10.610 12.139 1.00 95.25 89 ASN A C 1
ATOM 704 O O . ASN A 1 89 ? -2.513 -11.802 11.845 1.00 95.25 89 ASN A O 1
ATOM 708 N N . ASP A 1 90 ? -3.543 -9.862 12.324 1.00 97.00 90 ASP A N 1
ATOM 709 C CA . ASP A 1 90 ? -4.887 -10.380 12.101 1.00 97.00 90 ASP A CA 1
ATOM 710 C C . ASP A 1 90 ? -5.100 -10.695 10.616 1.00 97.00 90 ASP A C 1
ATOM 712 O O . ASP A 1 90 ? -5.024 -9.825 9.742 1.00 97.00 90 ASP A O 1
ATOM 716 N N . GLN A 1 91 ? -5.368 -11.969 10.348 1.00 97.25 91 GLN A N 1
ATOM 717 C CA . GLN A 1 91 ? -5.580 -12.484 9.009 1.00 97.25 91 GLN A CA 1
ATOM 718 C C . GLN A 1 91 ? -6.825 -11.874 8.354 1.00 97.25 91 GLN A C 1
ATOM 720 O O . GLN A 1 91 ? -6.796 -11.592 7.159 1.00 97.25 91 GLN A O 1
ATOM 725 N N . ALA A 1 92 ? -7.873 -11.595 9.135 1.00 98.06 92 ALA A N 1
ATOM 726 C CA . ALA A 1 92 ? -9.113 -11.026 8.619 1.00 98.06 92 ALA A CA 1
ATOM 727 C C . ALA A 1 92 ? -8.912 -9.604 8.071 1.00 98.06 92 ALA A C 1
ATOM 729 O O . ALA A 1 92 ? -9.516 -9.243 7.063 1.00 98.06 92 ALA A O 1
ATOM 730 N N . ILE A 1 93 ? -8.020 -8.816 8.684 1.00 98.25 93 ILE A N 1
ATOM 731 C CA . ILE A 1 93 ? -7.666 -7.476 8.193 1.00 98.25 93 ILE A CA 1
ATOM 732 C C . ILE A 1 93 ? -6.943 -7.569 6.847 1.00 98.25 93 ILE A C 1
ATOM 734 O O . ILE A 1 93 ? -7.231 -6.799 5.929 1.00 98.25 93 ILE A O 1
ATOM 738 N N . PHE A 1 94 ? -5.990 -8.499 6.725 1.00 98.50 94 PHE A N 1
ATOM 739 C CA . PHE A 1 94 ? -5.289 -8.709 5.461 1.00 98.50 94 PHE A CA 1
ATOM 740 C C . PHE A 1 94 ? -6.254 -9.151 4.361 1.00 98.50 94 PHE A C 1
ATOM 742 O O . PHE A 1 94 ? -6.214 -8.573 3.278 1.00 98.50 94 PHE A O 1
ATOM 749 N N . ASP A 1 95 ? -7.113 -10.134 4.637 1.00 98.38 95 ASP A N 1
ATOM 750 C CA . ASP A 1 95 ? -8.050 -10.668 3.646 1.00 98.38 95 ASP A CA 1
ATOM 751 C C . ASP A 1 95 ? -9.024 -9.583 3.164 1.00 98.38 95 ASP A C 1
ATOM 753 O O . ASP A 1 95 ? -9.225 -9.433 1.961 1.00 98.38 95 ASP A O 1
ATOM 757 N N . GLU A 1 96 ? -9.544 -8.742 4.066 1.00 98.38 96 GLU A N 1
ATOM 758 C CA . GLU A 1 96 ? -10.428 -7.632 3.692 1.00 98.38 96 GLU A CA 1
ATOM 759 C C . GLU A 1 96 ? -9.732 -6.606 2.781 1.00 98.38 96 GLU A C 1
ATOM 761 O O . GLU A 1 96 ? -10.287 -6.203 1.755 1.00 98.38 96 GLU A O 1
ATOM 766 N N . LEU A 1 97 ? -8.506 -6.190 3.122 1.00 98.25 97 LEU A N 1
ATOM 767 C CA . LEU A 1 97 ? -7.736 -5.260 2.290 1.00 98.25 97 LEU A CA 1
ATOM 768 C C . LEU A 1 97 ? -7.369 -5.884 0.940 1.00 98.25 97 LEU A C 1
ATOM 770 O O . LEU A 1 97 ? -7.459 -5.217 -0.091 1.00 98.25 97 LEU A O 1
ATOM 774 N N . TRP A 1 98 ? -6.985 -7.159 0.937 1.00 97.56 98 TRP A N 1
ATOM 775 C CA . TRP A 1 98 ? -6.653 -7.906 -0.272 1.00 97.56 98 TRP A CA 1
ATOM 776 C C . TRP A 1 98 ? -7.847 -7.981 -1.226 1.00 97.56 98 TRP A C 1
ATOM 778 O O . TRP A 1 98 ? -7.735 -7.632 -2.401 1.00 97.56 98 TRP A O 1
ATOM 788 N N . GLU A 1 99 ? -9.017 -8.359 -0.712 1.00 97.56 99 GLU A N 1
ATOM 789 C CA . GLU A 1 99 ? -10.257 -8.417 -1.487 1.00 97.56 99 GLU A CA 1
ATOM 790 C C . GLU A 1 99 ? -10.735 -7.041 -1.955 1.00 97.56 99 GLU A C 1
ATOM 792 O O . GLU A 1 99 ? -11.334 -6.933 -3.029 1.00 97.56 99 GLU A O 1
ATOM 797 N N . TYR A 1 100 ? -10.502 -5.985 -1.170 1.00 97.06 100 TYR A N 1
ATOM 798 C CA . TYR A 1 100 ? -10.826 -4.620 -1.570 1.00 97.06 100 TYR A CA 1
ATOM 799 C C . TYR A 1 100 ? -10.021 -4.212 -2.808 1.00 97.06 100 TYR A C 1
ATOM 801 O O . TYR A 1 100 ? -10.626 -3.876 -3.824 1.00 97.06 100 TYR A O 1
ATOM 809 N N . PHE A 1 101 ? -8.689 -4.317 -2.757 1.00 95.06 101 PHE A N 1
ATOM 810 C CA . PHE A 1 101 ? -7.804 -3.885 -3.848 1.00 95.06 101 PHE A CA 1
ATOM 811 C C . PHE A 1 101 ? -7.776 -4.832 -5.057 1.00 95.06 101 PHE A C 1
ATOM 813 O O . PHE A 1 101 ? -7.288 -4.457 -6.120 1.00 95.06 101 PHE A O 1
ATOM 820 N N . ALA A 1 102 ? -8.322 -6.045 -4.936 1.00 94.12 102 ALA A N 1
ATOM 821 C CA . ALA A 1 102 ? -8.515 -6.944 -6.074 1.00 94.12 102 ALA A CA 1
ATOM 822 C C . ALA A 1 102 ? -9.662 -6.501 -7.008 1.00 94.12 102 ALA A C 1
ATOM 824 O O . ALA A 1 102 ? -9.780 -7.003 -8.130 1.00 94.12 102 ALA A O 1
ATOM 825 N N . LYS A 1 103 ? -10.535 -5.585 -6.567 1.00 93.81 103 LYS A N 1
ATOM 826 C CA . LYS A 1 103 ? -11.677 -5.109 -7.358 1.00 93.81 103 LYS A CA 1
ATOM 827 C C . LYS A 1 103 ? -11.231 -3.985 -8.298 1.00 93.81 103 LYS A C 1
ATOM 829 O O . LYS A 1 103 ? -10.723 -2.980 -7.823 1.00 93.81 103 LYS A O 1
ATOM 834 N N . PRO A 1 104 ? -11.530 -4.045 -9.608 1.00 88.19 104 PRO A N 1
ATOM 835 C CA . PRO A 1 104 ? -11.162 -2.974 -10.544 1.00 88.19 104 PRO A CA 1
ATOM 836 C C . PRO A 1 104 ? -11.745 -1.590 -10.215 1.00 88.19 104 PRO A C 1
ATOM 838 O O . PRO A 1 104 ? -11.291 -0.588 -10.757 1.00 88.19 104 PRO A O 1
ATOM 841 N N . SER A 1 105 ? -12.796 -1.543 -9.395 1.00 86.50 105 SER A N 1
ATOM 842 C CA . SER A 1 105 ? -13.507 -0.323 -9.009 1.00 86.50 105 SER A CA 1
ATOM 843 C C . SER A 1 105 ? -13.029 0.296 -7.692 1.00 86.50 105 SER A C 1
ATOM 845 O O . SER A 1 105 ? -13.660 1.254 -7.246 1.00 86.50 105 SER A O 1
ATOM 847 N N . SER A 1 106 ? -12.037 -0.301 -7.022 1.00 83.38 106 SER A N 1
ATOM 848 C CA . SER A 1 106 ? -11.509 0.184 -5.738 1.00 83.38 106 SER A CA 1
ATOM 849 C C . SER A 1 106 ? -10.552 1.356 -5.892 1.00 83.38 106 SER A C 1
ATOM 851 O O . SER A 1 106 ? -9.751 1.310 -6.855 1.00 83.38 106 SER A O 1
#

Secondary structure (DSSP, 8-state):
-GGGGSTT--------BTTTB--SS-HHHHHHHHHHHTT----HHHHHHHHHHHHHHHHHHHHHTTS---HHHHHHHHHHHHHHHHT---HHHHHHHHHHHTSTT-

pLDDT: mean 94.05, std 8.35, range [53.78, 98.69]

Foldseek 3Di:
DVVVVCVPPPDDDDDPDPTPDDDVVHLLVVLCVLCVVVVQHDDSVLLVVQLVVLLVVLVVVCVVVPVDDDPVSVLVSQCSSSCRSRVDNDPVSSVVSVVVVVDPND

Radius of gyration: 17.08 Å; chains: 1; bounding box: 32×35×49 Å

Sequence (106 aa):
MAAQLLDGIVAVVFDAVGTLIVPNPLAHLVYADCALRHGILIPPNEVRQRFIAAFQGEEEVDRREGWRTGEDRETLRWRRIVSMVLNSNDQAIFDELWEYFAKPSS